Protein AF-A0A242DBI6-F1 (afdb_monomer)

Structure (mmCIF, N/CA/C/O backbone):
data_AF-A0A242DBI6-F1
#
_entry.id   AF-A0A242DBI6-F1
#
loop_
_atom_site.group_PDB
_atom_site.id
_atom_site.type_symbol
_atom_site.label_atom_id
_atom_site.label_alt_id
_atom_site.label_comp_id
_atom_site.label_asym_id
_atom_site.label_entity_id
_atom_site.label_seq_id
_atom_site.pdbx_PDB_ins_code
_atom_site.Cartn_x
_atom_site.Cartn_y
_atom_site.Cartn_z
_atom_site.occupancy
_atom_site.B_iso_or_equiv
_atom_site.auth_seq_id
_atom_site.auth_comp_id
_atom_site.auth_asym_id
_atom_site.auth_atom_id
_atom_site.pdbx_PDB_model_num
ATOM 1 N N . MET A 1 1 ? 28.627 12.283 -29.159 1.00 54.50 1 MET A N 1
ATOM 2 C CA . MET A 1 1 ? 28.517 11.042 -28.356 1.00 54.50 1 MET A CA 1
ATOM 3 C C . MET A 1 1 ? 28.041 11.238 -26.912 1.00 54.50 1 MET A C 1
ATOM 5 O O . MET A 1 1 ? 27.581 10.267 -26.340 1.00 54.50 1 MET A O 1
ATOM 9 N N . TYR A 1 2 ? 28.077 12.440 -26.316 1.00 60.75 2 TYR A N 1
ATOM 10 C CA . TYR A 1 2 ? 27.646 12.634 -24.915 1.00 60.75 2 TYR A CA 1
ATOM 11 C C . TYR A 1 2 ? 26.115 12.658 -24.710 1.00 60.75 2 TYR A C 1
ATOM 13 O O . TYR A 1 2 ? 25.621 12.095 -23.742 1.00 60.75 2 TYR A O 1
ATOM 21 N N . LYS A 1 3 ? 25.346 13.233 -25.650 1.00 59.44 3 LYS A N 1
ATOM 22 C CA . LYS A 1 3 ? 23.869 13.287 -25.565 1.00 59.44 3 LYS A CA 1
ATOM 23 C C . LYS A 1 3 ? 23.202 11.909 -25.593 1.00 59.44 3 LYS A C 1
ATOM 25 O O . LYS A 1 3 ? 22.340 11.652 -24.768 1.00 59.44 3 LYS A O 1
ATOM 30 N N . ILE A 1 4 ? 23.651 11.023 -26.487 1.00 71.44 4 ILE A N 1
ATOM 31 C CA . ILE A 1 4 ? 23.108 9.658 -26.587 1.00 71.44 4 ILE A CA 1
ATOM 32 C C . ILE A 1 4 ? 23.406 8.875 -25.307 1.00 71.44 4 ILE A C 1
ATOM 34 O O . ILE A 1 4 ? 22.525 8.209 -24.791 1.00 71.44 4 ILE A O 1
ATOM 38 N N . ALA A 1 5 ? 24.609 9.009 -24.741 1.00 68.56 5 ALA A N 1
ATOM 39 C CA . ALA A 1 5 ? 24.942 8.361 -23.475 1.00 68.56 5 ALA A CA 1
ATOM 40 C C . ALA A 1 5 ? 24.079 8.867 -22.303 1.00 68.56 5 ALA A C 1
ATOM 42 O O . ALA A 1 5 ? 23.749 8.089 -21.412 1.00 68.56 5 ALA A O 1
ATOM 43 N N . LEU A 1 6 ? 23.695 10.149 -22.306 1.00 69.06 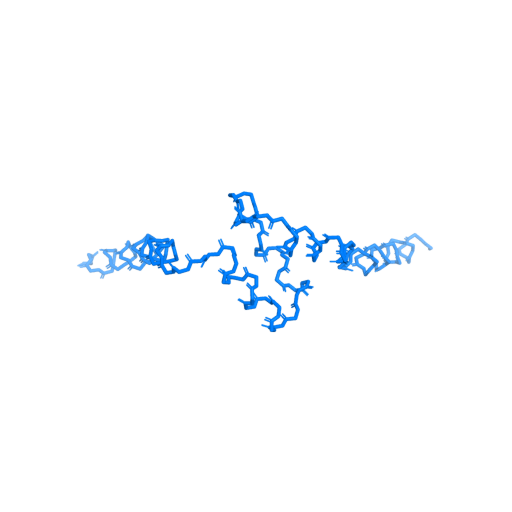6 LEU A N 1
ATOM 44 C CA . LEU A 1 6 ? 22.808 10.714 -21.286 1.00 69.06 6 LEU A CA 1
ATOM 45 C C . LEU A 1 6 ? 21.370 10.201 -21.437 1.00 69.06 6 LEU A C 1
ATOM 47 O O . LEU A 1 6 ? 20.787 9.764 -20.453 1.00 69.06 6 LEU A O 1
ATOM 51 N N . GLN A 1 7 ? 20.850 10.183 -22.667 1.00 69.25 7 GLN A N 1
ATOM 52 C CA . GLN A 1 7 ? 19.507 9.677 -22.971 1.00 69.25 7 GLN A CA 1
ATOM 53 C C . GLN A 1 7 ? 19.398 8.177 -22.705 1.00 69.25 7 GLN A C 1
ATOM 55 O O . GLN A 1 7 ? 18.466 7.750 -22.045 1.00 69.25 7 GLN A O 1
ATOM 60 N N . VAL A 1 8 ? 20.396 7.390 -23.110 1.00 68.88 8 VAL A N 1
ATOM 61 C CA . VAL A 1 8 ? 20.451 5.950 -22.825 1.00 68.88 8 VAL A CA 1
ATOM 62 C C . VAL A 1 8 ? 20.555 5.691 -21.321 1.00 68.88 8 VAL A C 1
ATOM 64 O O . VAL A 1 8 ? 19.931 4.765 -20.825 1.00 68.88 8 VAL A O 1
ATOM 67 N N . ARG A 1 9 ? 21.291 6.512 -20.559 1.00 67.06 9 ARG A N 1
ATOM 68 C CA . ARG A 1 9 ? 21.331 6.401 -19.091 1.00 67.06 9 ARG A CA 1
ATOM 69 C C . ARG A 1 9 ? 19.998 6.780 -18.439 1.00 67.06 9 ARG A C 1
ATOM 71 O O . ARG A 1 9 ? 19.633 6.153 -17.451 1.00 67.06 9 ARG A O 1
ATOM 78 N N . GLU A 1 10 ? 19.307 7.805 -18.928 1.00 65.25 10 GLU A N 1
ATOM 79 C CA . GLU A 1 10 ? 17.974 8.174 -18.435 1.00 65.25 10 GLU A CA 1
ATOM 80 C C . GLU A 1 10 ? 16.929 7.116 -18.793 1.00 65.25 10 GLU A C 1
ATOM 82 O O . GLU A 1 10 ? 16.141 6.743 -17.934 1.00 65.25 10 GLU A O 1
ATOM 87 N N . GLU A 1 11 ? 16.961 6.577 -20.010 1.00 63.03 11 GLU A N 1
ATOM 88 C CA . GLU A 1 11 ? 16.053 5.524 -20.474 1.00 63.03 11 GLU A CA 1
ATOM 89 C C . GLU A 1 11 ? 16.298 4.199 -19.744 1.00 63.03 11 GLU A C 1
ATOM 91 O O . GLU A 1 11 ? 15.346 3.609 -19.240 1.00 63.03 11 GLU A O 1
ATOM 96 N N . LEU A 1 12 ? 17.558 3.767 -19.602 1.00 60.16 12 LEU A N 1
ATOM 97 C CA . LEU A 1 12 ? 17.912 2.577 -18.819 1.00 60.16 12 LEU A CA 1
ATOM 98 C C . LEU A 1 12 ? 17.632 2.792 -17.328 1.00 60.16 12 LEU A C 1
ATOM 100 O O . LEU A 1 12 ? 17.074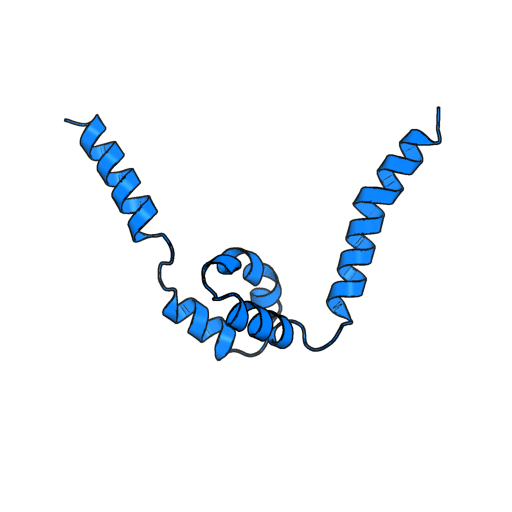 1.922 -16.677 1.00 60.16 12 LEU A O 1
ATOM 104 N N . GLY A 1 13 ? 17.947 3.970 -16.783 1.00 60.16 13 GLY A N 1
ATOM 105 C CA . GLY A 1 13 ? 17.688 4.285 -15.380 1.00 60.16 13 GLY A CA 1
ATOM 106 C C . GLY A 1 13 ? 16.195 4.323 -15.049 1.00 60.16 13 GLY A C 1
ATOM 107 O O . GLY A 1 13 ? 15.764 3.726 -14.076 1.00 60.16 13 GLY A O 1
ATOM 108 N N . LEU A 1 14 ? 15.368 4.998 -15.841 1.00 55.81 14 LEU A N 1
ATOM 109 C CA . LEU A 1 14 ? 13.938 5.122 -15.540 1.00 55.81 14 LEU A CA 1
ATOM 110 C C . LEU A 1 14 ? 13.172 3.813 -15.786 1.00 55.81 14 LEU A C 1
ATOM 112 O O . LEU A 1 14 ? 12.257 3.494 -15.024 1.00 55.81 14 LEU A O 1
ATOM 116 N N . ALA A 1 15 ? 13.553 3.040 -16.808 1.00 55.75 15 ALA A N 1
ATOM 117 C CA . ALA A 1 15 ? 12.910 1.766 -17.118 1.00 55.75 15 ALA A CA 1
ATOM 118 C C . ALA A 1 15 ? 13.344 0.637 -16.168 1.00 55.75 15 ALA A C 1
ATOM 120 O O . ALA A 1 15 ? 12.475 -0.062 -15.651 1.00 55.75 15 ALA A O 1
ATOM 121 N N . ASP A 1 16 ? 14.640 0.495 -15.861 1.00 56.09 16 ASP A N 1
ATOM 122 C CA . ASP A 1 16 ? 15.135 -0.582 -14.982 1.00 56.09 16 ASP A CA 1
ATOM 123 C C . ASP A 1 16 ? 14.755 -0.366 -13.508 1.00 56.09 16 ASP A C 1
ATOM 125 O O . ASP A 1 16 ? 14.744 -1.307 -12.711 1.00 56.09 16 ASP A O 1
ATOM 129 N N . PHE A 1 17 ? 14.425 0.872 -13.126 1.00 60.69 17 PHE A N 1
ATOM 130 C CA . PHE A 1 17 ? 13.968 1.215 -11.779 1.00 60.69 17 PHE A CA 1
ATOM 131 C C . PHE A 1 17 ? 12.445 1.251 -11.625 1.00 60.69 17 PHE A C 1
ATOM 133 O O . PHE A 1 17 ? 11.947 1.329 -10.497 1.00 60.69 17 PHE A O 1
ATOM 140 N N . SER A 1 18 ? 11.696 1.142 -12.725 1.00 63.66 18 SER A N 1
ATOM 141 C CA . SER A 1 18 ? 10.247 0.956 -12.669 1.00 63.66 18 SER A CA 1
ATOM 142 C C . SER A 1 18 ? 9.944 -0.421 -12.077 1.00 63.66 18 SER A C 1
ATOM 144 O O . SER A 1 18 ? 10.448 -1.434 -12.549 1.00 63.66 18 SER A O 1
ATOM 146 N N . PHE A 1 19 ? 9.143 -0.462 -11.010 1.00 67.69 19 PHE A N 1
ATOM 147 C CA . PHE A 1 19 ? 8.799 -1.697 -10.288 1.00 67.69 19 PHE A CA 1
ATOM 148 C C . PHE A 1 19 ? 9.978 -2.438 -9.645 1.00 67.69 19 PHE A C 1
ATOM 150 O O . PHE A 1 19 ? 9.891 -3.635 -9.350 1.00 67.69 19 PHE A O 1
ATOM 157 N N . MET A 1 20 ? 11.078 -1.733 -9.368 1.00 73.25 20 MET A N 1
ATOM 158 C CA . MET A 1 20 ? 12.197 -2.318 -8.639 1.00 73.25 20 MET A CA 1
ATOM 159 C C . MET A 1 20 ? 11.723 -2.931 -7.322 1.00 73.25 20 MET A C 1
ATOM 161 O O . MET A 1 20 ? 11.004 -2.301 -6.545 1.00 73.25 20 MET A O 1
ATOM 165 N N . LEU A 1 21 ? 12.180 -4.155 -7.052 1.00 82.19 21 LEU A N 1
ATOM 166 C CA . LEU A 1 21 ? 11.857 -4.882 -5.825 1.00 82.19 21 LEU A CA 1
ATOM 167 C C . LEU A 1 21 ? 10.346 -5.144 -5.655 1.00 82.19 21 LEU A C 1
ATOM 169 O O . LEU A 1 21 ? 9.875 -5.251 -4.522 1.00 82.19 21 LEU A O 1
ATOM 173 N N . ALA A 1 22 ? 9.579 -5.276 -6.744 1.00 85.88 22 ALA A N 1
ATOM 174 C CA . ALA A 1 22 ? 8.136 -5.514 -6.665 1.00 85.88 22 ALA A CA 1
ATOM 175 C C . ALA A 1 22 ? 7.760 -6.727 -5.802 1.00 85.88 22 ALA A C 1
ATOM 177 O O . ALA A 1 22 ? 6.838 -6.642 -4.992 1.00 85.88 22 ALA A O 1
ATOM 178 N N . ASP A 1 23 ? 8.522 -7.817 -5.883 1.00 86.31 23 ASP A N 1
ATOM 179 C CA . ASP A 1 23 ? 8.312 -8.997 -5.036 1.00 86.31 23 ASP A CA 1
ATOM 180 C C . ASP A 1 23 ? 8.528 -8.698 -3.547 1.00 86.31 23 ASP A C 1
ATOM 182 O O . ASP A 1 23 ? 7.805 -9.198 -2.683 1.00 86.31 23 ASP A O 1
ATOM 186 N N . LEU A 1 24 ? 9.497 -7.836 -3.226 1.00 88.25 24 LEU A N 1
ATOM 187 C CA . LEU A 1 24 ? 9.760 -7.408 -1.855 1.00 88.25 24 LEU A CA 1
ATOM 188 C C . LEU A 1 24 ? 8.640 -6.502 -1.341 1.00 88.25 24 LEU A C 1
ATOM 190 O O . LEU A 1 24 ? 8.202 -6.663 -0.203 1.00 88.25 24 LEU A O 1
ATOM 194 N N . VAL A 1 25 ? 8.156 -5.575 -2.172 1.00 89.00 25 VAL A N 1
ATOM 195 C CA . VAL A 1 25 ? 7.010 -4.713 -1.854 1.00 89.00 25 VAL A CA 1
ATOM 196 C C . VAL A 1 25 ? 5.785 -5.581 -1.563 1.00 89.00 25 VAL A C 1
ATOM 198 O O . VAL A 1 25 ? 5.193 -5.458 -0.486 1.00 89.00 25 VAL A O 1
ATOM 201 N N . HIS A 1 26 ? 5.465 -6.529 -2.449 1.00 90.44 26 HIS A N 1
ATOM 202 C CA . HIS A 1 26 ? 4.400 -7.508 -2.237 1.00 90.44 26 HIS A CA 1
ATOM 203 C C . HIS A 1 26 ? 4.583 -8.271 -0.928 1.00 90.44 26 HIS A C 1
ATOM 205 O O . HIS A 1 26 ? 3.667 -8.321 -0.106 1.00 90.44 26 HIS A O 1
ATOM 211 N N . TYR A 1 27 ? 5.774 -8.817 -0.687 1.00 91.06 27 TYR A N 1
ATOM 212 C CA . TYR A 1 27 ? 6.067 -9.573 0.523 1.00 91.06 27 TYR A CA 1
ATOM 213 C C . TYR A 1 27 ? 5.878 -8.732 1.792 1.00 91.06 27 TYR A C 1
ATOM 215 O O . TYR A 1 27 ? 5.213 -9.174 2.731 1.00 91.06 27 TYR A O 1
ATOM 223 N N . ILE A 1 28 ? 6.393 -7.501 1.824 1.00 90.50 28 ILE A N 1
ATOM 224 C CA . ILE A 1 28 ? 6.257 -6.595 2.970 1.00 90.50 28 ILE A CA 1
ATOM 225 C C . ILE A 1 28 ? 4.779 -6.305 3.231 1.00 90.50 28 ILE A C 1
ATOM 227 O O . ILE A 1 28 ? 4.298 -6.490 4.352 1.00 90.50 28 ILE A O 1
ATOM 231 N N . PHE A 1 29 ? 4.027 -5.895 2.215 1.00 89.50 29 PHE A N 1
ATOM 232 C CA . PHE A 1 29 ? 2.624 -5.532 2.383 1.00 89.50 29 PHE A CA 1
ATO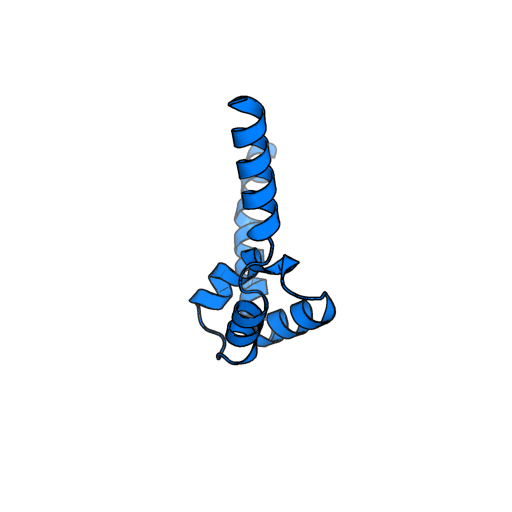M 233 C C . PHE A 1 29 ? 1.725 -6.743 2.691 1.00 89.50 29 PHE A C 1
ATOM 235 O O . PHE A 1 29 ? 0.779 -6.620 3.476 1.00 89.50 29 PHE A O 1
ATOM 242 N N . MET A 1 30 ? 2.039 -7.937 2.177 1.00 86.38 30 MET A N 1
ATOM 243 C CA . MET A 1 30 ? 1.233 -9.154 2.359 1.00 86.38 30 MET A CA 1
ATOM 244 C C . MET A 1 30 ? 1.607 -9.975 3.597 1.00 86.38 30 MET A C 1
ATOM 246 O O . MET A 1 30 ? 0.713 -10.534 4.237 1.00 86.38 30 MET A O 1
ATOM 250 N N . LYS A 1 31 ? 2.870 -9.986 4.030 1.00 87.75 31 LYS A N 1
ATOM 251 C CA . LYS A 1 31 ? 3.313 -10.750 5.209 1.00 87.75 31 LYS A CA 1
ATOM 252 C C . LYS A 1 31 ? 3.260 -9.947 6.507 1.00 87.75 31 LYS A C 1
ATOM 254 O O . LYS A 1 31 ? 2.964 -10.507 7.562 1.00 87.75 31 LYS A O 1
ATOM 259 N N . THR A 1 32 ? 3.491 -8.638 6.447 1.00 86.12 32 THR A N 1
ATOM 260 C CA . THR A 1 32 ? 3.562 -7.792 7.650 1.00 86.12 32 THR A CA 1
ATOM 261 C C . THR A 1 32 ? 2.164 -7.410 8.146 1.00 86.12 32 THR A C 1
ATOM 263 O O . THR A 1 32 ? 1.225 -7.280 7.355 1.00 86.12 32 THR A O 1
ATOM 266 N N . LYS A 1 33 ? 1.984 -7.224 9.461 1.00 81.44 33 LYS A N 1
ATOM 267 C CA . LYS A 1 33 ? 0.739 -6.663 10.023 1.00 81.44 33 LYS A CA 1
ATOM 268 C C . LYS A 1 33 ? 0.578 -5.194 9.602 1.00 81.44 33 LYS A C 1
ATOM 270 O O . LYS A 1 33 ? 1.574 -4.494 9.433 1.00 81.44 33 LYS A O 1
ATOM 275 N N . SER A 1 34 ? -0.667 -4.720 9.467 1.00 80.25 34 SER A N 1
ATOM 276 C CA . SER A 1 34 ? -0.944 -3.307 9.156 1.00 80.25 34 SER A CA 1
ATOM 277 C C . SER A 1 34 ? -0.327 -2.401 10.222 1.00 80.25 34 SER A C 1
ATOM 279 O O . SER A 1 34 ? -0.618 -2.534 11.411 1.00 80.25 34 SER A O 1
ATOM 281 N N . ASN A 1 35 ? 0.523 -1.471 9.795 1.00 83.38 35 ASN A N 1
ATOM 282 C CA . ASN A 1 35 ? 1.171 -0.491 10.660 1.00 83.38 35 ASN A CA 1
ATOM 283 C C . ASN A 1 35 ? 0.984 0.925 10.082 1.00 83.38 35 ASN A C 1
ATOM 285 O O . ASN A 1 35 ? 0.560 1.091 8.936 1.00 83.38 35 ASN A O 1
ATOM 289 N N . ALA A 1 36 ? 1.258 1.955 10.885 1.00 83.56 36 ALA A N 1
ATOM 290 C CA . ALA A 1 36 ? 1.050 3.345 10.474 1.00 83.56 36 ALA A CA 1
ATOM 291 C C . ALA A 1 36 ? 1.909 3.746 9.260 1.00 83.56 36 ALA A C 1
ATOM 293 O O . ALA A 1 36 ? 1.433 4.474 8.393 1.00 83.56 36 ALA A O 1
ATOM 294 N N . THR A 1 37 ? 3.136 3.231 9.173 1.00 85.06 37 THR A N 1
ATOM 295 C CA . THR A 1 37 ? 4.071 3.467 8.067 1.00 85.06 37 THR A CA 1
ATOM 296 C C . THR A 1 37 ? 3.521 2.922 6.750 1.00 85.06 37 THR A C 1
ATOM 298 O O . THR A 1 37 ? 3.406 3.663 5.780 1.00 85.06 37 THR A O 1
ATOM 301 N N . LEU A 1 38 ? 3.072 1.667 6.725 1.00 85.94 38 LEU A N 1
ATOM 302 C CA . LEU A 1 38 ? 2.474 1.040 5.545 1.00 85.94 38 LEU A CA 1
ATOM 303 C C . LEU A 1 38 ? 1.210 1.786 5.104 1.00 85.94 38 LEU A C 1
ATOM 305 O O . LEU A 1 38 ? 1.049 2.054 3.921 1.00 85.94 38 LEU A O 1
ATOM 309 N N . ARG A 1 39 ? 0.357 2.222 6.043 1.00 85.69 39 ARG A N 1
ATOM 310 C CA . ARG A 1 39 ? -0.823 3.054 5.729 1.00 85.69 39 ARG A CA 1
ATOM 311 C C . ARG A 1 39 ? -0.483 4.454 5.215 1.00 85.69 39 ARG A C 1
ATOM 313 O O . ARG A 1 39 ? -1.336 5.080 4.599 1.00 85.69 39 ARG A O 1
ATOM 320 N N . ARG A 1 40 ? 0.716 4.970 5.483 1.00 85.44 40 ARG A N 1
ATOM 321 C CA . ARG A 1 40 ? 1.177 6.264 4.962 1.00 85.44 40 ARG A CA 1
ATOM 322 C C . ARG A 1 40 ? 1.758 6.127 3.559 1.00 85.44 40 ARG A C 1
ATOM 324 O O . ARG A 1 40 ? 1.539 7.006 2.736 1.00 85.44 40 ARG A O 1
ATOM 331 N N . PHE A 1 41 ? 2.483 5.040 3.306 1.00 86.19 41 PHE A N 1
ATOM 332 C CA . PHE A 1 41 ? 3.226 4.852 2.062 1.00 86.19 41 PHE A CA 1
ATOM 333 C C . PHE A 1 41 ? 2.512 3.996 1.012 1.00 86.19 41 PHE A C 1
ATOM 335 O O . PHE A 1 41 ? 2.961 3.997 -0.126 1.00 86.19 41 PHE A O 1
ATOM 342 N N . TYR A 1 42 ? 1.4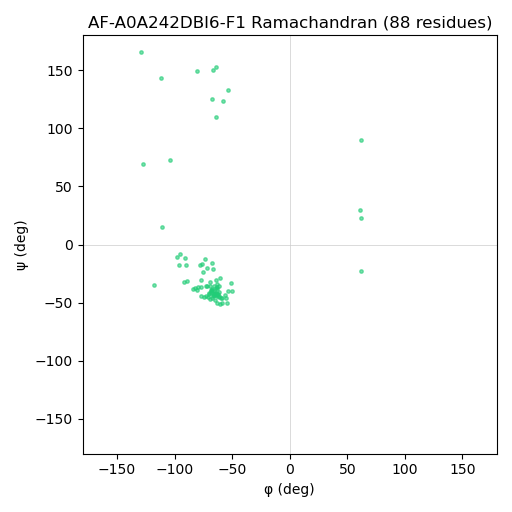09 3.309 1.342 1.00 87.06 42 TYR A N 1
ATOM 343 C CA . TYR A 1 42 ? 0.729 2.395 0.408 1.00 87.06 42 TYR A CA 1
ATOM 344 C C . TYR A 1 42 ? 0.439 3.014 -0.964 1.00 87.06 42 TYR A C 1
ATOM 346 O O . TYR A 1 42 ? 0.652 2.348 -1.967 1.00 87.06 42 TYR A O 1
ATOM 354 N N . ILE A 1 43 ? 0.022 4.284 -1.013 1.00 85.25 43 ILE A N 1
ATOM 355 C CA . ILE A 1 43 ? -0.389 4.964 -2.249 1.00 85.25 43 ILE A CA 1
ATOM 356 C C . ILE A 1 43 ? 0.727 5.052 -3.299 1.00 85.25 43 ILE A C 1
ATOM 358 O O . ILE A 1 43 ? 0.446 5.029 -4.488 1.00 85.25 43 ILE A O 1
ATOM 362 N N . PHE A 1 44 ? 1.995 5.087 -2.878 1.00 86.50 44 PHE A N 1
ATOM 363 C CA . PHE A 1 44 ? 3.136 5.129 -3.801 1.00 86.50 44 PHE A CA 1
ATOM 364 C C . PHE A 1 44 ? 3.396 3.792 -4.496 1.00 86.50 44 PHE A C 1
ATOM 366 O O . PHE A 1 44 ? 4.166 3.734 -5.447 1.00 86.50 44 PHE A O 1
ATOM 373 N N . PHE A 1 45 ? 2.769 2.722 -4.011 1.00 88.56 45 PHE A N 1
ATOM 374 C CA . PHE A 1 45 ? 2.928 1.375 -4.532 1.00 88.56 45 PHE A CA 1
ATOM 375 C C . PHE A 1 45 ? 1.654 0.876 -5.221 1.00 88.56 45 PHE A C 1
ATOM 377 O O . PHE A 1 45 ? 1.549 -0.316 -5.452 1.00 88.56 45 PHE A O 1
ATOM 384 N N . GLU A 1 46 ? 0.683 1.736 -5.554 1.00 86.44 46 GLU A N 1
ATOM 385 C CA . GLU A 1 46 ? -0.566 1.303 -6.208 1.00 86.44 46 GLU A CA 1
ATOM 386 C C . GLU A 1 46 ? -0.308 0.517 -7.495 1.00 86.44 46 GLU A C 1
ATOM 388 O O . GLU A 1 46 ? -0.854 -0.568 -7.676 1.00 86.44 46 GLU A O 1
ATOM 393 N N . GLU A 1 47 ? 0.593 1.017 -8.338 1.00 87.50 47 GLU A N 1
ATOM 394 C CA . GLU A 1 47 ? 0.941 0.377 -9.606 1.00 87.50 47 GLU A CA 1
ATOM 395 C C . GLU A 1 47 ? 1.671 -0.964 -9.423 1.00 87.50 47 GLU A C 1
ATOM 397 O O . GLU A 1 47 ? 1.760 -1.742 -10.367 1.00 87.50 47 GLU A O 1
ATOM 402 N N . TYR A 1 48 ? 2.187 -1.251 -8.222 1.00 87.94 48 TYR A N 1
ATOM 403 C CA . TYR A 1 48 ? 2.885 -2.504 -7.934 1.00 87.94 48 TYR A CA 1
ATOM 404 C C . TYR A 1 48 ? 1.923 -3.672 -7.732 1.00 87.94 48 TYR A C 1
ATOM 406 O O . TYR A 1 48 ? 2.380 -4.803 -7.795 1.00 87.94 48 TYR A O 1
ATOM 414 N N . PHE A 1 49 ? 0.634 -3.425 -7.479 1.00 88.06 49 PHE A N 1
ATOM 415 C CA . PHE A 1 49 ? -0.346 -4.473 -7.196 1.00 88.06 49 PHE A CA 1
ATOM 416 C C . PHE A 1 49 ? -1.371 -4.597 -8.317 1.00 88.06 49 PHE A C 1
ATOM 418 O O . PHE A 1 49 ? -1.896 -3.605 -8.828 1.00 88.06 49 PHE A O 1
ATOM 425 N N . ASP A 1 50 ? -1.788 -5.829 -8.603 1.00 89.94 50 ASP A N 1
ATOM 426 C CA . ASP A 1 50 ? -2.953 -6.047 -9.449 1.00 89.94 50 ASP A CA 1
ATOM 427 C C . ASP A 1 50 ? -4.225 -5.502 -8.788 1.00 89.94 50 ASP A C 1
ATOM 429 O O . ASP A 1 50 ? -4.392 -5.527 -7.569 1.00 89.94 50 ASP A O 1
ATOM 433 N N . LYS A 1 51 ? -5.222 -5.108 -9.590 1.00 85.88 51 LYS A N 1
ATOM 434 C CA . LYS A 1 51 ? -6.501 -4.550 -9.087 1.00 85.88 51 LYS A CA 1
ATOM 435 C C . LYS A 1 51 ? -7.179 -5.417 -8.016 1.00 85.88 51 LYS A C 1
ATOM 437 O O . LYS A 1 51 ? -7.876 -4.904 -7.136 1.00 85.88 51 LYS A O 1
ATOM 442 N N . LYS A 1 52 ? -7.025 -6.742 -8.112 1.00 86.31 52 LYS A N 1
ATOM 443 C CA . LYS A 1 52 ? -7.558 -7.701 -7.132 1.00 86.31 52 LYS A CA 1
ATOM 444 C C . LYS A 1 52 ? -6.742 -7.685 -5.837 1.00 86.31 52 LYS A C 1
ATOM 446 O O . LYS A 1 52 ? 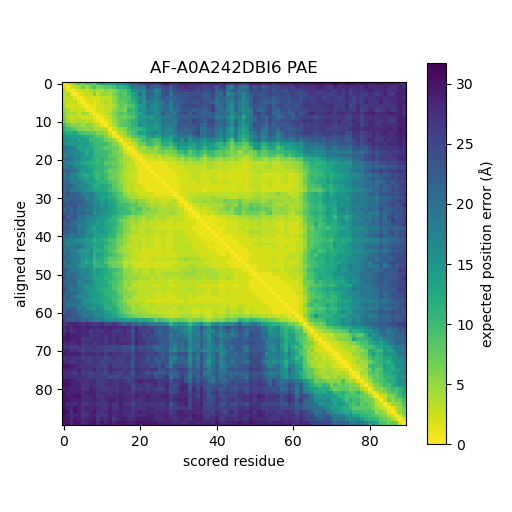-7.330 -7.634 -4.757 1.00 86.31 52 LYS A O 1
ATOM 451 N N . GLU A 1 53 ? -5.418 -7.685 -5.948 1.00 87.75 53 GLU A N 1
ATOM 452 C CA . GLU A 1 53 ? -4.483 -7.662 -4.819 1.00 87.75 53 GLU A CA 1
ATOM 453 C C . GLU A 1 53 ? -4.518 -6.328 -4.082 1.00 87.75 53 GLU A C 1
ATOM 455 O O . GLU A 1 53 ? -4.574 -6.308 -2.855 1.00 87.75 53 GLU A O 1
ATOM 460 N N . TRP A 1 54 ? -4.621 -5.220 -4.815 1.00 87.75 54 TRP A N 1
ATOM 461 C CA . TRP A 1 54 ? -4.798 -3.883 -4.265 1.00 87.75 54 TRP A CA 1
ATOM 462 C C . TRP A 1 54 ? -6.037 -3.799 -3.372 1.00 87.75 54 TRP A C 1
ATOM 464 O O . TRP A 1 54 ? -5.988 -3.288 -2.255 1.00 87.75 54 TRP A O 1
ATOM 474 N N . ARG A 1 55 ? -7.158 -4.393 -3.799 1.00 83.81 55 ARG A N 1
ATOM 475 C CA . ARG A 1 55 ? -8.383 -4.439 -2.988 1.00 83.81 55 ARG A CA 1
ATOM 476 C C . ARG A 1 55 ? -8.185 -5.223 -1.689 1.00 83.81 55 ARG A C 1
ATOM 478 O O . ARG A 1 55 ? -8.646 -4.782 -0.637 1.00 83.81 55 ARG A O 1
ATOM 485 N N . VAL A 1 56 ? -7.502 -6.365 -1.753 1.00 87.62 56 VAL A N 1
ATOM 486 C CA . VAL A 1 56 ? -7.164 -7.174 -0.569 1.00 87.62 56 VAL A CA 1
ATOM 487 C C . VAL A 1 56 ? -6.235 -6.394 0.360 1.00 87.62 56 VAL A C 1
ATOM 489 O O . VAL A 1 56 ? -6.447 -6.375 1.575 1.00 87.62 56 VAL A O 1
ATOM 492 N N . LEU A 1 57 ? -5.258 -5.687 -0.208 1.00 88.06 57 LEU A N 1
ATOM 493 C CA . LEU A 1 57 ? -4.323 -4.856 0.528 1.00 88.06 57 LEU A CA 1
ATOM 494 C C . LEU A 1 57 ? -5.037 -3.732 1.280 1.00 88.06 57 LEU A C 1
ATOM 496 O O . LEU A 1 57 ? -4.767 -3.526 2.461 1.00 88.06 57 LEU A O 1
A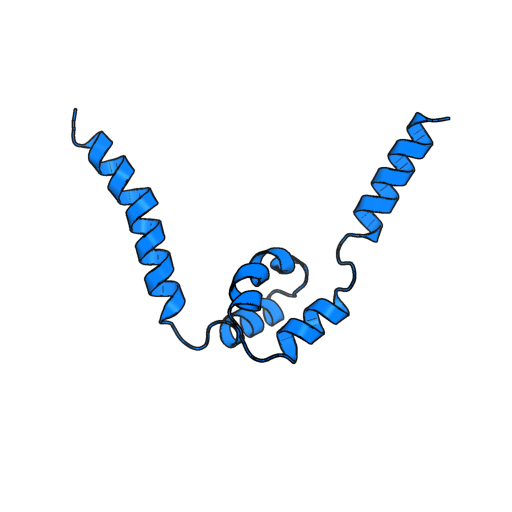TOM 500 N N . LEU A 1 58 ? -5.982 -3.043 0.639 1.00 85.00 58 LEU A N 1
ATOM 501 C CA . LEU A 1 58 ? -6.772 -1.989 1.274 1.00 85.00 58 LEU A CA 1
ATOM 502 C C . LEU A 1 58 ? -7.617 -2.527 2.433 1.00 85.00 58 LEU A C 1
ATOM 504 O O . LEU A 1 58 ? -7.636 -1.923 3.501 1.00 85.00 58 LEU A O 1
ATOM 508 N N . ILE A 1 59 ? -8.259 -3.686 2.270 1.00 84.75 59 ILE A N 1
ATOM 509 C CA . ILE A 1 59 ? -9.027 -4.329 3.350 1.00 84.75 59 ILE A CA 1
ATOM 510 C C . ILE A 1 59 ? -8.109 -4.704 4.520 1.00 84.75 59 ILE A C 1
ATOM 512 O O . ILE A 1 59 ? -8.484 -4.553 5.681 1.00 84.75 59 ILE A O 1
ATOM 516 N N . LYS A 1 60 ? -6.889 -5.161 4.227 1.00 85.94 60 LYS A N 1
ATOM 517 C CA . LYS A 1 60 ? -5.895 -5.536 5.235 1.00 85.94 60 LYS A CA 1
ATOM 518 C C . LYS A 1 60 ? -5.294 -4.325 5.952 1.00 85.94 60 LYS A C 1
ATOM 520 O O . LYS A 1 60 ? -5.104 -4.355 7.168 1.00 85.94 60 LYS A O 1
ATOM 525 N N . LEU A 1 61 ? -4.947 -3.276 5.212 1.00 82.94 61 LEU A N 1
ATOM 526 C CA . LEU A 1 61 ? -4.384 -2.043 5.758 1.00 82.94 61 LEU A CA 1
ATOM 527 C C . LEU A 1 61 ? -5.427 -1.279 6.566 1.00 82.94 61 LEU A C 1
ATOM 529 O O . LEU A 1 61 ? -5.083 -0.721 7.611 1.00 82.94 61 LEU A O 1
ATOM 533 N N . PHE A 1 62 ? -6.683 -1.325 6.123 1.00 82.12 62 PHE A N 1
ATOM 534 C CA . PHE A 1 62 ? -7.818 -0.626 6.710 1.00 82.12 62 PHE A CA 1
ATOM 535 C C . PHE A 1 62 ? -8.978 -1.595 7.006 1.00 82.12 62 PHE A C 1
ATOM 537 O O . PHE A 1 62 ? -10.032 -1.510 6.364 1.00 82.12 62 PHE A O 1
ATOM 544 N N . PRO A 1 63 ? -8.834 -2.507 7.988 1.00 70.88 63 PRO A N 1
ATOM 545 C CA . PRO A 1 63 ? -9.920 -3.403 8.357 1.00 70.88 63 PRO A CA 1
ATOM 546 C C . PRO A 1 63 ? -11.095 -2.579 8.909 1.00 70.88 63 PRO A C 1
ATOM 548 O O . PRO A 1 63 ? -11.002 -1.994 9.982 1.00 70.88 63 PRO A O 1
ATOM 551 N N . ALA A 1 64 ? -12.186 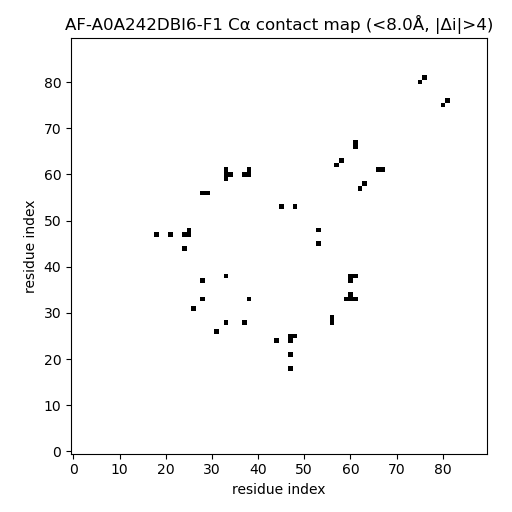-2.524 8.138 1.00 56.91 64 ALA A N 1
ATOM 552 C CA . ALA A 1 64 ? -13.508 -1.980 8.470 1.00 56.91 64 ALA A CA 1
ATOM 553 C C . ALA A 1 64 ? -13.620 -0.468 8.812 1.00 56.91 64 ALA A C 1
ATOM 555 O O . ALA A 1 64 ? -13.671 -0.067 9.967 1.00 56.91 64 ALA A O 1
ATOM 556 N N . LYS A 1 65 ? -13.859 0.353 7.775 1.00 53.66 65 LYS A N 1
ATOM 557 C CA . LYS A 1 65 ? -14.740 1.555 7.747 1.00 53.66 65 LYS A CA 1
ATOM 558 C C . LYS A 1 65 ? -14.458 2.780 8.647 1.00 53.66 65 LYS A C 1
ATOM 560 O O . LYS A 1 65 ? -14.891 3.865 8.270 1.00 53.66 65 LYS A O 1
ATOM 565 N N . THR A 1 66 ? -13.749 2.690 9.766 1.00 54.00 66 THR A N 1
ATOM 566 C CA . THR A 1 66 ? -13.643 3.798 10.742 1.00 54.00 66 THR A CA 1
ATOM 567 C C . THR A 1 66 ? -12.637 4.881 10.346 1.00 54.00 66 THR A C 1
ATOM 569 O O . THR A 1 66 ? -12.912 6.063 10.515 1.00 54.00 66 THR A O 1
ATOM 572 N N . TYR A 1 67 ? -11.513 4.518 9.727 1.00 49.75 67 TYR A N 1
ATOM 573 C CA . TYR A 1 67 ? -10.442 5.480 9.426 1.00 49.75 67 TYR A CA 1
ATOM 574 C C . TYR A 1 67 ? -10.670 6.301 8.144 1.00 49.75 67 TYR A C 1
ATOM 576 O O . TYR A 1 67 ? -10.367 7.493 8.080 1.00 49.75 67 TYR A O 1
ATOM 584 N N . ILE A 1 68 ? -11.230 5.668 7.109 1.00 55.72 68 ILE A N 1
ATOM 585 C CA . ILE A 1 68 ? -11.443 6.294 5.794 1.00 55.72 68 ILE A CA 1
ATOM 586 C C . ILE A 1 68 ? -12.574 7.335 5.867 1.00 55.72 68 ILE A C 1
ATOM 588 O O . ILE A 1 68 ? -12.465 8.397 5.260 1.00 55.72 68 ILE A O 1
ATOM 592 N N . ALA A 1 69 ? -13.620 7.084 6.665 1.00 55.94 69 ALA A N 1
ATOM 593 C CA . ALA A 1 69 ? -14.724 8.024 6.860 1.00 55.94 69 ALA A CA 1
ATOM 594 C C . ALA A 1 69 ? -14.302 9.304 7.607 1.00 55.94 69 ALA A C 1
ATOM 596 O O . ALA A 1 69 ? -14.747 10.391 7.239 1.00 55.94 69 ALA A O 1
ATOM 597 N N . GLU A 1 70 ? -13.427 9.205 8.615 1.00 58.44 70 GLU A N 1
ATOM 598 C CA . GLU A 1 70 ? -12.907 10.379 9.331 1.00 58.44 70 GLU A CA 1
ATOM 599 C C . GLU A 1 70 ? -11.975 11.222 8.457 1.00 58.44 70 GLU A C 1
ATOM 601 O O . GLU A 1 70 ? -12.158 12.436 8.359 1.00 58.44 70 GLU A O 1
ATOM 606 N N . LYS A 1 71 ? -11.022 10.589 7.759 1.00 59.94 71 LYS A N 1
ATOM 607 C CA . LYS A 1 71 ? -10.065 11.303 6.898 1.00 59.94 71 LYS A CA 1
ATOM 608 C C . LYS A 1 71 ? -10.729 11.947 5.679 1.00 59.94 71 LYS A C 1
ATOM 610 O O . LYS A 1 71 ? -10.391 13.084 5.348 1.00 59.94 71 LYS A O 1
ATOM 615 N N . LEU A 1 72 ? -11.698 11.275 5.050 1.00 60.28 72 LEU A N 1
ATOM 616 C CA . LEU A 1 72 ? -12.485 11.865 3.962 1.00 60.28 72 LEU A CA 1
ATOM 617 C C . LEU A 1 72 ? -13.354 13.022 4.458 1.00 60.28 72 LEU A C 1
ATOM 619 O O . LEU A 1 72 ? -13.404 14.044 3.784 1.00 60.28 72 LEU A O 1
ATOM 623 N N . LYS A 1 73 ? -13.972 12.928 5.646 1.00 58.84 73 LYS A N 1
ATOM 624 C CA . LYS A 1 73 ? -14.696 14.064 6.244 1.00 58.84 73 LYS A CA 1
ATOM 625 C C . LYS A 1 73 ? -13.782 15.266 6.451 1.00 58.84 73 LYS A C 1
ATOM 627 O O . LYS A 1 73 ? -14.168 16.370 6.080 1.00 58.84 73 LYS A O 1
ATOM 632 N N . THR A 1 74 ? -12.582 15.079 7.002 1.00 61.53 74 THR A N 1
ATOM 633 C CA . THR A 1 74 ? -11.653 16.200 7.224 1.00 61.53 74 THR A CA 1
ATOM 634 C C . THR A 1 74 ? -11.198 16.843 5.915 1.00 61.53 74 THR A C 1
ATOM 636 O O . THR A 1 74 ? -11.242 18.064 5.800 1.00 61.53 74 THR A O 1
ATOM 639 N N . LEU A 1 75 ? -10.866 16.035 4.903 1.00 59.94 75 LEU A N 1
ATOM 640 C CA . LEU A 1 75 ? -10.469 16.524 3.579 1.00 59.94 75 LEU A CA 1
ATOM 641 C C . LEU A 1 75 ? -11.619 17.242 2.861 1.00 59.94 75 LEU A C 1
ATOM 643 O O . LEU A 1 75 ? -11.420 18.321 2.319 1.00 59.94 75 LEU A O 1
ATOM 647 N N . PHE A 1 76 ? -12.833 16.694 2.907 1.00 59.03 76 PHE A N 1
ATOM 648 C CA . PHE A 1 76 ? -14.018 17.310 2.304 1.00 59.03 76 PHE A CA 1
ATOM 649 C C . PHE A 1 76 ? -14.394 18.627 3.001 1.00 59.03 76 PHE A C 1
ATOM 651 O O . PHE A 1 76 ? -14.809 19.583 2.355 1.00 59.03 76 PHE A O 1
ATOM 658 N N . THR A 1 77 ? -14.213 18.712 4.322 1.00 63.28 77 THR A N 1
ATOM 659 C CA . THR A 1 77 ? -14.477 19.947 5.079 1.00 63.28 77 THR A CA 1
ATOM 660 C C . THR A 1 77 ? -13.487 21.049 4.694 1.00 63.28 77 THR A C 1
ATOM 662 O O . THR A 1 77 ? -13.916 22.169 4.438 1.00 63.28 77 THR A O 1
ATOM 665 N N . GLN A 1 78 ? -12.197 20.725 4.581 1.00 62.41 78 GLN A N 1
ATOM 666 C CA . GLN A 1 78 ? -11.152 21.682 4.194 1.00 62.41 78 GLN A CA 1
ATOM 667 C C . GLN A 1 78 ? -11.257 22.109 2.724 1.00 62.41 78 GLN A C 1
ATOM 669 O O . GLN A 1 78 ? -11.150 23.283 2.407 1.00 62.41 78 GLN A O 1
ATOM 674 N N . PHE A 1 79 ? -11.525 21.184 1.802 1.00 58.12 79 PHE A N 1
ATOM 675 C CA . PHE A 1 79 ? -11.508 21.515 0.373 1.00 58.12 79 PHE A CA 1
ATOM 676 C C . PHE A 1 79 ? -12.843 21.996 -0.197 1.00 58.12 79 PHE A C 1
ATOM 678 O O . PHE A 1 79 ? -12.838 22.566 -1.281 1.00 58.12 79 PHE A O 1
ATOM 685 N N . ILE A 1 80 ? -13.981 21.770 0.472 1.00 58.62 80 ILE A N 1
ATOM 686 C CA . ILE A 1 80 ? -15.300 22.123 -0.088 1.00 58.62 80 ILE A CA 1
ATOM 687 C C . ILE A 1 80 ? -16.037 23.172 0.747 1.00 58.62 80 ILE A C 1
ATOM 689 O O . ILE A 1 80 ? -16.689 24.029 0.163 1.00 58.62 80 ILE A O 1
ATOM 693 N N . LYS A 1 81 ? -15.922 23.200 2.085 1.00 54.31 81 LYS A N 1
ATOM 694 C CA . LYS A 1 81 ? -16.599 24.253 2.877 1.00 54.31 81 LYS A CA 1
ATOM 695 C C . LYS A 1 81 ? -15.846 25.585 2.896 1.00 54.31 81 LYS A C 1
ATOM 697 O O . LYS A 1 81 ? -16.493 26.624 2.812 1.00 54.31 81 LYS A O 1
ATOM 702 N N . GLU A 1 82 ? -14.518 25.565 2.980 1.00 54.03 82 GLU A N 1
ATOM 703 C CA . GLU A 1 82 ? -13.682 26.779 2.973 1.00 54.03 82 GLU A CA 1
ATOM 704 C C . GLU A 1 82 ? -13.806 27.613 1.678 1.00 54.03 82 GLU A C 1
ATOM 706 O O . GLU A 1 82 ? -14.019 28.821 1.787 1.00 54.03 82 GLU A O 1
ATOM 711 N N . PRO A 1 83 ? -13.791 27.031 0.458 1.00 52.41 83 PRO A N 1
ATOM 712 C CA . PRO A 1 83 ? -13.963 27.829 -0.760 1.00 52.41 83 PRO A CA 1
ATOM 713 C C . PRO A 1 83 ? -15.408 28.288 -1.012 1.00 52.41 83 PRO A C 1
ATOM 715 O O . PRO A 1 83 ? -15.609 29.305 -1.670 1.00 52.41 83 PRO A O 1
ATOM 718 N N . LEU A 1 84 ? -16.426 27.598 -0.479 1.00 53.47 84 LEU A N 1
ATOM 719 C CA . LEU A 1 84 ? -17.826 28.030 -0.610 1.00 53.47 84 LEU A CA 1
ATOM 720 C C . LEU A 1 84 ? -18.174 29.189 0.340 1.00 53.47 84 LEU A C 1
ATOM 722 O O . LEU A 1 84 ? -18.980 30.043 -0.020 1.00 53.47 84 LEU A O 1
ATOM 726 N N . ALA A 1 85 ? -17.537 29.272 1.514 1.00 57.56 85 ALA A N 1
ATOM 727 C CA . ALA A 1 85 ? -17.681 30.417 2.418 1.00 57.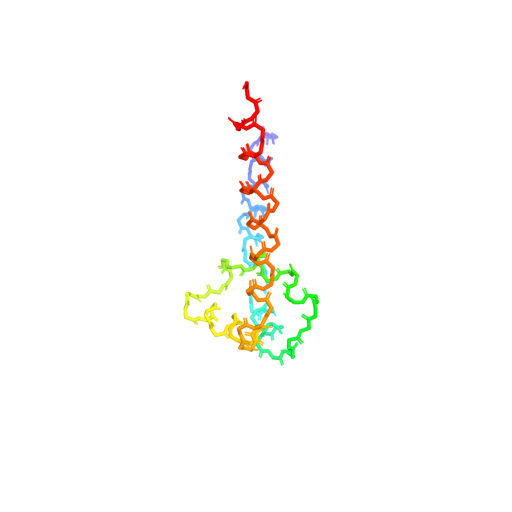56 85 ALA A CA 1
ATOM 728 C C . ALA A 1 85 ? -17.153 31.727 1.799 1.00 57.56 85 ALA A C 1
ATOM 730 O O . ALA A 1 85 ? -17.711 32.789 2.057 1.00 57.56 85 ALA A O 1
ATOM 731 N N . GLY A 1 86 ? -16.135 31.644 0.932 1.00 57.00 86 GLY A N 1
ATOM 732 C CA . GLY A 1 86 ? -15.637 32.778 0.144 1.00 57.00 86 GLY A CA 1
ATOM 733 C C . GLY A 1 86 ? -16.518 33.169 -1.052 1.00 57.00 86 GLY A C 1
ATOM 734 O O . GLY A 1 86 ? -16.383 34.278 -1.553 1.00 57.00 86 GLY A O 1
ATOM 735 N N . LEU A 1 87 ? -17.431 32.297 -1.500 1.00 55.25 87 LEU A N 1
ATOM 736 C CA . LEU A 1 87 ? -18.358 32.559 -2.615 1.00 55.25 87 LEU A CA 1
ATOM 737 C C . LEU A 1 87 ? -19.743 33.050 -2.163 1.00 55.25 87 LEU A C 1
ATOM 739 O O . LEU A 1 87 ? -20.489 33.596 -2.969 1.00 55.25 87 LEU A O 1
ATOM 743 N N . VAL A 1 88 ? -20.099 32.862 -0.888 1.00 58.44 88 VAL A N 1
ATOM 744 C CA . VAL A 1 88 ? -21.3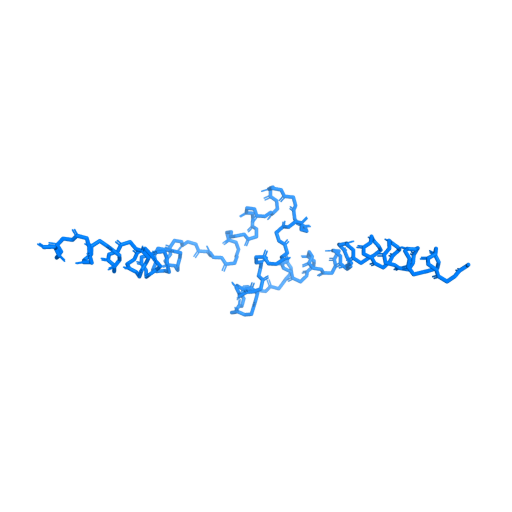54 33.365 -0.292 1.00 58.44 88 VAL A CA 1
ATOM 745 C C . VAL A 1 88 ? -21.177 34.768 0.318 1.00 58.44 88 VAL A C 1
ATOM 747 O O . VAL A 1 88 ? -22.161 35.433 0.625 1.00 58.44 88 VAL A O 1
ATOM 750 N N . GLY A 1 89 ? -19.934 35.244 0.449 1.00 56.50 89 GLY A N 1
ATOM 751 C CA . GLY A 1 89 ? -19.601 36.623 0.814 1.00 56.50 89 GLY A CA 1
ATOM 752 C C . GLY A 1 89 ? -19.132 37.440 -0.391 1.00 56.50 89 GLY A C 1
ATOM 753 O O . GLY A 1 89 ? -17.941 37.712 -0.512 1.00 56.50 89 GLY A O 1
ATOM 754 N N . SER A 1 90 ? -20.057 37.803 -1.282 1.00 46.12 90 SER A N 1
ATOM 755 C CA . SER A 1 90 ? -19.952 38.988 -2.152 1.00 46.12 90 SER A CA 1
ATOM 756 C C . SER A 1 90 ? -20.944 40.039 -1.682 1.00 46.12 90 SER A C 1
ATOM 758 O O . SER A 1 90 ? -22.036 39.629 -1.226 1.00 46.12 90 SER A O 1
#

Solvent-accessible surface area (backbone atoms only — not comparable to full-atom values): 5400 Å² total; per-residue (Å²): 119,68,68,60,54,51,50,52,48,50,52,50,50,57,56,69,55,56,71,60,61,42,69,56,53,49,46,51,68,71,72,47,78,68,45,73,65,56,68,69,51,48,77,85,47,52,89,70,42,54,79,69,53,42,53,53,48,49,45,59,59,50,71,72,73,65,67,64,56,54,54,50,49,54,51,47,47,61,70,52,51,57,63,48,59,62,68,73,64,121

Sequence (90 aa):
MYKIALQVREELGLADFSFMLADLVHYIFMKTKSNATLRRFYIFFEEYFDKKEWRVLLIKLFPAKTYIAEKLKTLFTQFIKEPLAGLVGS

Foldseek 3Di:
DVVVVVVVCVVCVVVVPVCPPLVVVCCCLVVDQQDPVCVVCVVVCCVSDDPVVNVVSCCRNDVDDDPVVVVVVVVCCVPPVVVVVVVVPD

Mean predicted aligned error: 14.46 Å

Secondary structure (DSSP, 8-state):
-HHHHHHHHHHHHHHHTTTTTHHHHHHHHHHSPP-HHHHHHGGGGGGGS-HHHHHHHHHHHS-SSHHHHHHHHHHHIIIIIHHHHTTS--

Nearest PDB structures (foldseek):
  8y9a-assembly1_A  TM=2.588E-01  e=9.935E+00  Homo sapiens

Radius of gyration: 20.22 Å; Cα contacts (8 Å, |Δi|>4): 27; chains: 1; bounding box: 50×50×39 Å

pLDDT: mean 72.2, std 13.98, range [46.12, 91.06]